Protein AF-A0A7Y0BE33-F1 (afdb_monomer_lite)

Structure (mmCIF, N/CA/C/O backbone):
data_AF-A0A7Y0BE33-F1
#
_entry.id   AF-A0A7Y0BE33-F1
#
loop_
_atom_site.group_PDB
_atom_site.id
_atom_site.type_symbol
_atom_site.label_atom_id
_atom_site.label_alt_id
_atom_site.label_comp_id
_atom_site.label_asym_id
_atom_site.label_entity_id
_atom_site.label_seq_id
_atom_site.pdbx_PDB_ins_code
_atom_site.Cartn_x
_atom_site.Cartn_y
_atom_site.Cartn_z
_atom_site.occupancy
_atom_site.B_iso_or_equiv
_atom_site.auth_seq_id
_atom_site.auth_comp_id
_atom_site.auth_asym_id
_atom_site.auth_atom_id
_atom_site.pdbx_PDB_model_num
ATOM 1 N N . MET A 1 1 ? 13.946 8.699 18.512 1.00 47.47 1 MET A N 1
ATOM 2 C CA . MET A 1 1 ? 13.143 9.357 17.468 1.00 47.47 1 MET A CA 1
ATOM 3 C C . MET A 1 1 ? 13.218 8.409 16.293 1.00 47.47 1 MET A C 1
ATOM 5 O O . MET A 1 1 ? 14.283 8.318 15.701 1.00 47.47 1 MET A O 1
ATOM 9 N N . THR A 1 2 ? 12.213 7.553 16.121 1.00 55.28 2 THR A N 1
ATOM 10 C CA . THR A 1 2 ? 12.179 6.626 14.983 1.00 55.28 2 THR A CA 1
ATOM 11 C C . THR A 1 2 ? 11.897 7.469 13.751 1.00 55.28 2 THR A C 1
ATOM 13 O O . THR A 1 2 ? 10.956 8.255 13.769 1.00 55.28 2 THR A O 1
ATOM 16 N N . ASP A 1 3 ? 12.767 7.389 12.753 1.00 70.31 3 ASP A N 1
ATOM 17 C CA . ASP A 1 3 ? 12.547 8.031 11.462 1.00 70.31 3 ASP A CA 1
ATOM 18 C C . ASP A 1 3 ? 11.486 7.193 10.740 1.00 70.31 3 ASP A C 1
ATOM 20 O O . ASP A 1 3 ? 11.758 6.053 10.357 1.00 70.31 3 ASP A O 1
ATOM 24 N N . SER A 1 4 ? 10.246 7.681 10.695 1.00 74.31 4 SER A N 1
ATOM 25 C CA . SER A 1 4 ? 9.164 6.987 9.998 1.00 74.31 4 SER A CA 1
ATOM 26 C C . SER A 1 4 ? 9.471 6.998 8.496 1.00 74.31 4 SER A C 1
ATOM 28 O O . SER A 1 4 ? 9.887 8.036 7.966 1.00 74.31 4 SER A O 1
ATOM 30 N N . PRO A 1 5 ? 9.297 5.870 7.789 1.00 85.31 5 PRO A N 1
ATOM 31 C CA . PRO A 1 5 ? 9.608 5.809 6.368 1.00 85.31 5 PRO A CA 1
ATOM 32 C C . PRO A 1 5 ? 8.770 6.845 5.614 1.00 85.31 5 PRO A C 1
ATOM 34 O O . PRO A 1 5 ? 7.590 7.000 5.883 1.00 85.31 5 PRO A O 1
ATOM 37 N N . THR A 1 6 ? 9.359 7.567 4.664 1.00 87.50 6 THR A N 1
ATOM 38 C CA . THR A 1 6 ? 8.618 8.548 3.855 1.00 87.50 6 THR A CA 1
ATOM 39 C C . THR A 1 6 ? 8.493 8.038 2.418 1.00 87.50 6 THR A C 1
ATOM 41 O O . THR A 1 6 ? 9.490 7.556 1.868 1.00 87.50 6 THR A O 1
ATOM 44 N N . PRO A 1 7 ? 7.311 8.139 1.779 1.00 89.56 7 PRO A N 1
ATOM 45 C CA . PRO A 1 7 ? 7.164 7.822 0.364 1.00 89.56 7 PRO A CA 1
ATOM 46 C C . PRO A 1 7 ? 8.127 8.636 -0.503 1.00 89.56 7 PRO A C 1
ATOM 48 O O . PRO A 1 7 ? 8.338 9.827 -0.273 1.00 89.56 7 PRO A O 1
ATOM 51 N N . GLY A 1 8 ? 8.689 8.004 -1.535 1.00 85.56 8 GLY A N 1
ATOM 52 C CA . GLY A 1 8 ? 9.453 8.724 -2.552 1.00 85.56 8 GLY A CA 1
ATOM 53 C C . GLY A 1 8 ? 8.584 9.726 -3.336 1.00 85.56 8 GLY A C 1
ATOM 54 O O . GLY A 1 8 ? 7.365 9.569 -3.388 1.00 85.56 8 GLY A O 1
ATOM 55 N N . PRO A 1 9 ? 9.188 10.730 -3.997 1.00 82.94 9 PRO A N 1
ATOM 56 C CA . PRO A 1 9 ? 8.453 11.764 -4.737 1.00 82.94 9 PRO A CA 1
ATOM 57 C C . PRO A 1 9 ? 7.606 11.216 -5.897 1.00 82.94 9 PRO A C 1
ATOM 59 O O . PRO A 1 9 ? 6.593 11.813 -6.243 1.00 82.94 9 PRO A O 1
ATOM 62 N N . ASP A 1 10 ? 7.993 10.072 -6.468 1.00 89.50 10 ASP A N 1
ATOM 63 C CA . ASP A 1 10 ? 7.288 9.397 -7.566 1.00 89.50 10 ASP A CA 1
ATOM 64 C C . ASP A 1 10 ? 6.378 8.254 -7.071 1.00 89.50 10 ASP A C 1
ATOM 66 O O . ASP A 1 10 ? 6.089 7.309 -7.809 1.00 89.50 10 ASP A O 1
ATOM 70 N N . ALA A 1 11 ? 5.970 8.283 -5.799 1.00 94.62 11 ALA A N 1
ATOM 71 C CA . ALA A 1 11 ? 5.079 7.273 -5.248 1.00 94.62 11 ALA A CA 1
ATOM 72 C C . ALA A 1 11 ? 3.672 7.370 -5.853 1.00 94.62 11 ALA A C 1
ATOM 74 O O . ALA A 1 11 ? 3.073 8.443 -5.928 1.00 94.62 11 ALA A O 1
ATOM 75 N N . HIS A 1 12 ? 3.109 6.219 -6.214 1.00 96.69 12 HIS A N 1
ATOM 76 C CA . HIS A 1 12 ? 1.676 6.087 -6.446 1.00 96.69 12 HIS A CA 1
ATOM 77 C C . HIS A 1 12 ? 0.951 6.151 -5.105 1.00 96.69 12 HIS A C 1
ATOM 79 O O . HIS A 1 12 ? 1.327 5.420 -4.188 1.00 96.69 12 HIS A O 1
ATOM 85 N N . LEU A 1 13 ? -0.052 7.020 -5.005 1.00 96.50 13 LEU A N 1
ATOM 86 C CA . LEU A 1 13 ? -0.817 7.287 -3.793 1.00 96.50 13 LEU A CA 1
ATOM 87 C C . LEU A 1 13 ? -2.304 7.113 -4.082 1.00 96.50 13 LEU A C 1
ATOM 89 O O . LEU A 1 13 ? -2.838 7.804 -4.947 1.00 96.50 13 LEU A O 1
ATOM 93 N N . ASP A 1 14 ? -2.967 6.247 -3.323 1.00 98.00 14 ASP A N 1
ATOM 94 C CA . ASP A 1 14 ? -4.414 6.067 -3.401 1.00 98.00 14 ASP A CA 1
ATOM 95 C C . ASP A 1 14 ? -5.003 5.729 -2.032 1.00 98.00 14 ASP A C 1
ATOM 97 O O . ASP A 1 14 ? -4.403 5.027 -1.208 1.00 98.00 14 ASP A O 1
ATOM 101 N N . ASP A 1 15 ? -6.224 6.212 -1.819 1.00 97.44 15 ASP A N 1
ATOM 102 C CA . ASP A 1 15 ? -6.996 5.924 -0.621 1.00 97.44 15 ASP A CA 1
ATOM 103 C C . ASP A 1 15 ? -7.710 4.573 -0.733 1.00 97.44 15 ASP A C 1
ATOM 105 O O . ASP A 1 15 ? -8.264 4.170 -1.769 1.00 97.44 15 ASP A O 1
ATOM 109 N N . VAL A 1 16 ? -7.755 3.869 0.390 1.00 96.31 16 VAL A N 1
ATOM 110 C CA . VAL A 1 16 ? -8.374 2.561 0.495 1.00 96.31 16 VAL A CA 1
ATOM 111 C C . VAL A 1 16 ? -8.954 2.327 1.877 1.00 96.31 16 VAL A C 1
ATOM 113 O O . VAL A 1 16 ? -8.332 2.602 2.894 1.00 96.31 16 VAL A O 1
ATOM 116 N N . ARG A 1 17 ? -10.146 1.735 1.927 1.00 96.06 17 ARG A N 1
ATOM 117 C CA . ARG A 1 17 ? -10.678 1.193 3.172 1.00 96.06 17 ARG A CA 1
ATOM 118 C C . ARG A 1 17 ? -10.228 -0.252 3.335 1.00 96.06 17 ARG A C 1
ATOM 120 O O . ARG 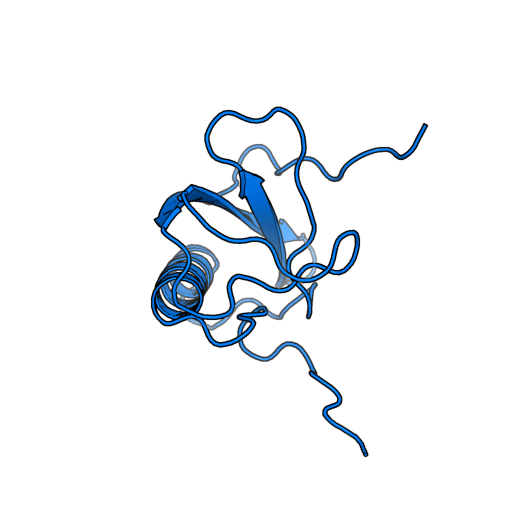A 1 17 ? -10.572 -1.094 2.505 1.00 96.06 17 ARG A O 1
ATOM 127 N N . ALA A 1 18 ? -9.483 -0.528 4.398 1.00 93.44 18 ALA A N 1
ATOM 128 C CA . ALA A 1 18 ? -9.020 -1.867 4.713 1.00 93.44 18 ALA A CA 1
ATOM 129 C C . ALA A 1 18 ? -10.201 -2.803 5.010 1.00 93.44 18 ALA A C 1
ATOM 131 O O . ALA A 1 18 ? -11.117 -2.460 5.768 1.00 93.44 18 ALA A O 1
ATOM 132 N N . GLY A 1 19 ? -10.158 -3.992 4.411 1.00 91.81 19 GLY A N 1
ATOM 133 C CA . GLY A 1 19 ? -11.120 -5.062 4.638 1.00 91.81 19 GLY A CA 1
ATOM 134 C C . GLY A 1 19 ? -11.014 -5.677 6.036 1.00 91.81 19 GLY A C 1
ATOM 135 O O . GLY A 1 19 ? -10.198 -5.282 6.874 1.00 91.81 19 GLY A O 1
ATOM 136 N N . ALA A 1 20 ? -11.848 -6.686 6.301 1.00 87.75 20 ALA A N 1
ATOM 137 C CA . ALA A 1 20 ? -11.842 -7.400 7.577 1.00 87.75 20 ALA A CA 1
ATOM 138 C C . ALA A 1 20 ? -10.449 -7.985 7.870 1.00 87.75 20 ALA A C 1
ATOM 140 O O . ALA A 1 20 ? -9.865 -8.629 7.010 1.00 87.75 20 ALA A O 1
ATOM 141 N N . GLY A 1 21 ? -9.908 -7.772 9.071 1.00 87.56 21 GLY A N 1
ATOM 142 C CA . GLY A 1 21 ? -8.551 -8.215 9.423 1.00 87.56 21 GLY A CA 1
ATOM 143 C C . GLY A 1 21 ? -7.422 -7.272 8.988 1.00 87.56 21 GLY A C 1
ATOM 144 O O . GLY A 1 21 ? -6.278 -7.550 9.318 1.00 87.56 21 GLY A O 1
ATOM 145 N N . GLY A 1 22 ? -7.728 -6.162 8.306 1.00 89.50 22 GLY A N 1
ATOM 146 C CA . GLY A 1 22 ? -6.795 -5.053 8.099 1.00 89.50 22 GLY A CA 1
ATOM 147 C C . GLY A 1 22 ? -5.602 -5.329 7.181 1.00 89.50 22 GLY A C 1
ATOM 148 O O . GLY A 1 22 ? -5.539 -6.345 6.481 1.00 89.50 22 GLY A O 1
ATOM 149 N N . ALA A 1 23 ? -4.664 -4.386 7.201 1.00 91.38 23 ALA A N 1
ATOM 150 C CA . ALA A 1 23 ? -3.369 -4.440 6.535 1.00 91.38 23 ALA A CA 1
ATOM 151 C C . ALA A 1 23 ? -2.273 -4.710 7.576 1.00 91.38 23 ALA A C 1
ATOM 153 O O . ALA A 1 23 ? -2.273 -4.082 8.633 1.00 91.38 23 ALA A O 1
ATOM 154 N N . MET A 1 24 ? -1.373 -5.654 7.301 1.00 92.88 24 MET A N 1
ATOM 155 C CA . MET A 1 24 ? -0.285 -6.004 8.218 1.00 92.88 24 MET A CA 1
ATOM 156 C C . MET A 1 24 ? 0.943 -5.141 7.928 1.00 92.88 24 MET A C 1
ATOM 158 O O . MET A 1 24 ? 1.404 -5.091 6.786 1.00 92.88 24 MET A O 1
ATOM 162 N N . THR A 1 25 ? 1.469 -4.492 8.959 1.00 92.25 25 THR A N 1
ATOM 163 C CA . THR A 1 25 ? 2.687 -3.683 8.912 1.00 92.25 25 THR A CA 1
ATOM 164 C C . THR A 1 25 ? 3.760 -4.256 9.825 1.00 92.25 25 THR A C 1
ATOM 166 O O . THR A 1 25 ? 3.457 -4.915 10.824 1.00 92.25 25 THR A O 1
ATOM 169 N N . ASP A 1 26 ? 5.022 -3.985 9.496 1.00 89.00 26 ASP A N 1
ATOM 170 C CA . ASP A 1 26 ? 6.152 -4.490 10.281 1.00 89.00 26 ASP A CA 1
ATOM 171 C C . ASP A 1 26 ? 6.319 -3.747 11.614 1.00 89.00 26 ASP A C 1
ATOM 173 O O . ASP A 1 26 ? 6.816 -4.323 12.582 1.00 89.00 26 ASP A O 1
ATOM 177 N N . GLU A 1 27 ? 5.891 -2.483 11.702 1.00 89.69 27 GLU A N 1
ATOM 178 C CA . GLU A 1 27 ? 6.102 -1.668 12.900 1.00 89.69 27 GLU A CA 1
ATOM 179 C C . GLU A 1 27 ? 4.983 -1.801 13.939 1.00 89.69 27 GLU A C 1
ATOM 181 O O . GLU A 1 27 ? 5.260 -1.867 15.139 1.00 89.69 27 GLU A O 1
ATOM 186 N N . VAL A 1 28 ? 3.719 -1.803 13.503 1.00 88.81 28 VAL A N 1
ATOM 187 C CA . VAL A 1 28 ? 2.551 -1.708 14.404 1.00 88.81 28 VAL A CA 1
ATOM 188 C C . VAL A 1 28 ? 1.581 -2.884 14.278 1.00 88.81 28 VAL A C 1
ATOM 190 O O . VAL A 1 28 ? 0.582 -2.942 14.998 1.00 88.81 28 VAL A O 1
ATOM 193 N N . GLY A 1 29 ? 1.877 -3.854 13.410 1.00 90.06 29 GLY A N 1
ATOM 194 C CA . GLY A 1 29 ? 1.021 -5.006 13.168 1.00 90.06 29 GLY A CA 1
ATOM 195 C C . GLY A 1 29 ? -0.194 -4.640 12.318 1.00 90.06 29 GLY A C 1
ATOM 196 O O . GLY A 1 29 ? -0.074 -4.029 11.262 1.00 90.06 29 GLY A O 1
ATOM 197 N N . VAL A 1 30 ? -1.391 -5.047 12.736 1.00 92.25 30 VAL A N 1
ATOM 198 C CA . VAL A 1 30 ? -2.595 -4.856 11.915 1.00 92.25 30 VAL A CA 1
ATOM 199 C C . VAL A 1 30 ? -3.148 -3.437 12.060 1.00 92.25 30 VAL A C 1
ATOM 201 O O . VAL A 1 30 ? -3.588 -3.045 13.141 1.00 92.25 30 VAL A O 1
ATOM 204 N N . ILE A 1 31 ? -3.239 -2.714 10.944 1.00 91.56 31 ILE A N 1
ATOM 205 C CA . ILE A 1 31 ? -3.960 -1.439 10.835 1.00 91.56 31 ILE A CA 1
ATOM 206 C C . ILE A 1 31 ? -5.286 -1.624 10.081 1.00 91.56 31 ILE A C 1
ATOM 208 O O . ILE A 1 31 ? -5.398 -2.443 9.167 1.00 91.56 31 ILE A O 1
ATOM 212 N N . THR A 1 32 ? -6.328 -0.888 10.473 1.00 92.69 32 THR A N 1
ATOM 213 C CA . THR A 1 32 ? -7.699 -1.046 9.941 1.00 92.69 32 THR A CA 1
ATOM 214 C C . THR A 1 32 ? -8.351 0.306 9.662 1.00 92.69 32 THR A C 1
ATOM 216 O O . THR A 1 32 ? -7.898 1.318 10.177 1.00 92.69 32 THR A O 1
ATOM 219 N N . GLY A 1 33 ? -9.444 0.333 8.896 1.00 94.19 33 GLY A N 1
ATOM 220 C CA . GLY A 1 33 ? -10.171 1.573 8.595 1.00 94.19 33 GLY A CA 1
ATOM 221 C C . GLY A 1 33 ? -9.739 2.209 7.276 1.00 94.19 33 GLY A C 1
ATOM 222 O O . GLY A 1 33 ? -9.384 1.493 6.342 1.00 94.19 33 GLY A O 1
ATOM 223 N N . ASP A 1 34 ? -9.844 3.533 7.179 1.00 96.50 34 ASP A N 1
ATOM 224 C CA . ASP A 1 34 ? -9.468 4.293 5.985 1.00 96.50 34 ASP A CA 1
ATOM 225 C C . ASP A 1 34 ? -7.965 4.598 6.004 1.00 96.50 34 ASP A C 1
ATOM 227 O O . ASP A 1 34 ? -7.444 5.231 6.926 1.00 96.50 34 ASP A O 1
ATOM 231 N N . LEU A 1 35 ? -7.273 4.114 4.979 1.00 96.00 35 LEU A N 1
ATOM 232 C CA . LEU A 1 35 ? -5.828 4.168 4.821 1.00 96.00 35 LEU A CA 1
ATOM 233 C C . LEU A 1 35 ? -5.470 4.864 3.509 1.00 96.00 35 LEU A C 1
ATOM 235 O O . LEU A 1 35 ? -6.241 4.833 2.550 1.00 96.00 35 LEU A O 1
ATOM 239 N N . THR A 1 36 ? -4.262 5.405 3.443 1.00 96.88 36 THR A N 1
ATOM 240 C CA . THR A 1 36 ? -3.628 5.809 2.186 1.00 96.88 36 THR A CA 1
ATOM 241 C C . THR A 1 36 ? -2.453 4.873 1.938 1.00 96.88 36 THR A C 1
ATOM 243 O O . THR A 1 36 ? -1.628 4.655 2.827 1.00 96.88 36 THR A O 1
ATOM 246 N N . VAL A 1 37 ? -2.394 4.280 0.747 1.00 96.62 37 VAL A N 1
ATOM 247 C CA . VAL A 1 37 ? -1.299 3.401 0.318 1.00 96.62 37 VAL A CA 1
ATOM 248 C C . VAL A 1 37 ? -0.352 4.208 -0.555 1.00 96.62 37 VAL A C 1
ATOM 250 O O . VAL A 1 37 ? -0.797 4.864 -1.491 1.00 96.62 37 VAL A O 1
ATOM 253 N N . ALA A 1 38 ? 0.947 4.104 -0.290 1.00 97.38 38 ALA A N 1
ATOM 254 C CA . ALA A 1 38 ? 2.008 4.618 -1.141 1.00 97.38 38 ALA A CA 1
ATOM 255 C C . ALA A 1 38 ? 2.812 3.465 -1.739 1.00 97.38 38 ALA A C 1
ATOM 257 O O . ALA A 1 38 ? 3.185 2.529 -1.035 1.00 97.38 38 ALA A O 1
ATOM 258 N N . THR A 1 39 ? 3.138 3.522 -3.027 1.00 96.56 39 THR A N 1
ATOM 259 C CA . THR A 1 39 ? 4.026 2.534 -3.658 1.00 96.56 39 THR A CA 1
ATOM 260 C C . THR A 1 39 ? 5.036 3.217 -4.560 1.00 96.56 39 THR A C 1
ATOM 262 O O . THR A 1 39 ? 4.656 3.930 -5.485 1.00 96.56 39 THR A O 1
ATOM 265 N N . TYR A 1 40 ? 6.324 2.978 -4.320 1.00 95.19 40 TYR A N 1
ATOM 266 C CA . TYR A 1 40 ? 7.411 3.551 -5.114 1.00 95.19 40 TYR A CA 1
ATOM 267 C C . TYR A 1 40 ? 8.477 2.504 -5.441 1.00 95.19 40 TYR A C 1
ATOM 269 O O . TYR A 1 40 ? 8.740 1.589 -4.657 1.00 95.19 40 TYR A O 1
ATOM 277 N N . ALA A 1 41 ? 9.086 2.637 -6.620 1.00 93.62 41 ALA A N 1
ATOM 278 C CA . ALA A 1 41 ? 10.203 1.792 -7.027 1.00 93.62 41 ALA A CA 1
ATOM 279 C C . ALA A 1 41 ? 11.515 2.231 -6.376 1.00 93.62 41 ALA A C 1
ATOM 281 O O . ALA A 1 41 ? 11.782 3.413 -6.164 1.00 93.62 41 ALA A O 1
ATOM 282 N N . LEU A 1 42 ? 12.363 1.242 -6.140 1.00 90.88 42 LEU A N 1
ATOM 283 C CA . LEU A 1 42 ? 13.772 1.381 -5.830 1.00 90.88 42 LEU A CA 1
ATOM 284 C C . LEU A 1 42 ? 14.598 1.213 -7.116 1.00 90.88 42 LEU A C 1
ATOM 286 O O . LEU A 1 42 ? 14.151 0.628 -8.106 1.00 90.88 42 LEU A O 1
ATOM 290 N N . MET A 1 43 ? 15.841 1.698 -7.099 1.00 87.62 43 MET A N 1
ATOM 291 C CA . MET A 1 43 ? 16.746 1.645 -8.261 1.00 87.62 43 MET A CA 1
ATOM 292 C C . MET A 1 43 ? 17.176 0.220 -8.658 1.00 87.62 43 MET A C 1
ATOM 294 O O . MET A 1 43 ? 17.743 0.025 -9.729 1.00 87.62 43 MET A O 1
ATOM 298 N N . ASP A 1 44 ? 16.921 -0.774 -7.811 1.00 89.56 44 ASP A N 1
ATOM 299 C CA . ASP A 1 44 ? 17.317 -2.173 -7.982 1.00 89.56 44 ASP A CA 1
ATOM 300 C C . ASP A 1 44 ? 16.198 -3.066 -8.555 1.00 89.56 44 ASP A C 1
ATOM 302 O O . ASP A 1 44 ? 16.312 -4.291 -8.543 1.00 89.56 44 ASP A O 1
ATOM 306 N N . GLY A 1 45 ? 15.111 -2.469 -9.061 1.00 90.69 45 GLY A N 1
ATOM 307 C CA . GLY A 1 45 ? 13.984 -3.202 -9.650 1.00 90.69 45 GLY A CA 1
ATOM 308 C C . GLY A 1 45 ? 13.014 -3.797 -8.623 1.00 90.69 45 GLY A C 1
ATOM 309 O O . GLY A 1 45 ? 12.150 -4.600 -8.983 1.00 90.69 45 GLY A O 1
ATOM 310 N N . ARG A 1 46 ? 13.138 -3.409 -7.351 1.00 94.44 46 ARG A N 1
ATOM 311 C CA . ARG A 1 46 ? 12.157 -3.696 -6.298 1.00 94.44 46 ARG A CA 1
ATOM 312 C C . ARG A 1 46 ? 11.290 -2.473 -6.012 1.00 94.44 46 ARG A C 1
ATOM 314 O O . ARG A 1 46 ? 11.559 -1.382 -6.502 1.00 94.44 46 ARG A O 1
ATOM 321 N N . ALA A 1 47 ? 10.240 -2.652 -5.228 1.00 94.69 47 ALA A N 1
ATOM 322 C CA . ALA A 1 47 ? 9.370 -1.587 -4.761 1.00 94.69 47 ALA A CA 1
ATOM 323 C C . ALA A 1 47 ? 9.109 -1.714 -3.261 1.00 94.69 47 ALA A C 1
ATOM 325 O O . ALA A 1 47 ? 9.177 -2.803 -2.684 1.00 94.69 47 ALA A O 1
ATOM 326 N N . VAL A 1 48 ? 8.809 -0.571 -2.655 1.00 95.44 48 VAL A N 1
ATOM 327 C CA . VAL A 1 48 ? 8.372 -0.453 -1.266 1.00 95.44 48 VAL A CA 1
ATOM 328 C C . VAL A 1 48 ? 6.934 0.036 -1.263 1.00 95.44 48 VAL A C 1
ATOM 330 O O . VAL A 1 48 ? 6.553 0.915 -2.040 1.00 95.44 48 VAL A O 1
ATOM 333 N N . VAL A 1 49 ? 6.146 -0.559 -0.376 1.00 96.06 49 VAL A N 1
ATOM 334 C CA . VAL A 1 49 ? 4.749 -0.219 -0.135 1.00 96.06 49 VAL A CA 1
ATOM 335 C C . VA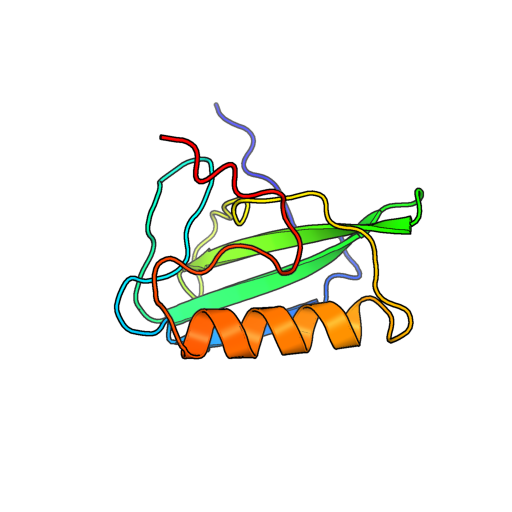L A 1 49 ? 4.601 0.297 1.289 1.00 96.06 49 VAL A C 1
ATOM 337 O O . VAL A 1 49 ? 4.811 -0.450 2.244 1.00 96.06 49 VAL A O 1
ATOM 340 N N . LEU A 1 50 ? 4.221 1.557 1.435 1.00 96.19 50 LEU A N 1
ATOM 341 C CA . LEU A 1 50 ? 3.919 2.149 2.731 1.00 96.19 50 LEU A CA 1
ATOM 342 C C . LEU A 1 50 ? 2.415 2.361 2.868 1.00 96.19 50 LEU A C 1
ATOM 344 O O . LEU A 1 50 ? 1.692 2.474 1.878 1.00 96.19 50 LEU A O 1
ATOM 348 N N . VAL A 1 51 ? 1.953 2.429 4.104 1.00 95.44 51 VAL A N 1
ATOM 349 C CA . VAL A 1 51 ? 0.564 2.6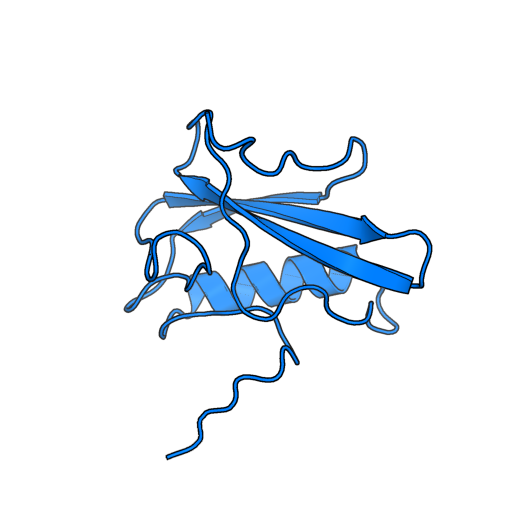96 4.455 1.00 95.44 51 VAL A CA 1
ATOM 350 C C . VAL A 1 51 ? 0.500 3.684 5.603 1.00 95.44 51 VAL A C 1
ATOM 352 O O . VAL A 1 51 ? 1.270 3.587 6.550 1.00 95.44 51 VAL A O 1
ATOM 355 N N . GLN A 1 52 ? -0.437 4.614 5.544 1.00 95.19 52 GLN A N 1
ATOM 356 C CA . GLN A 1 52 ? -0.778 5.477 6.670 1.00 95.19 52 GLN A CA 1
ATOM 357 C C . GLN A 1 52 ? -2.276 5.403 6.935 1.00 95.19 52 GLN A C 1
ATOM 359 O O . GLN A 1 52 ? -3.054 5.036 6.051 1.00 95.19 52 GLN A O 1
ATOM 364 N N . TYR A 1 53 ? -2.700 5.818 8.125 1.00 95.25 53 TYR A N 1
ATOM 365 C CA . TYR A 1 53 ? -4.085 6.252 8.284 1.00 95.25 53 TYR A CA 1
ATOM 366 C C . TYR A 1 53 ? -4.333 7.446 7.372 1.00 95.25 53 TYR A C 1
ATOM 368 O O . TYR A 1 53 ? -3.463 8.306 7.228 1.00 95.25 53 TYR A O 1
ATOM 376 N N . LYS A 1 54 ? -5.507 7.505 6.748 1.00 92.88 54 LYS A N 1
ATOM 377 C CA . LYS A 1 54 ? -5.848 8.621 5.869 1.00 92.88 54 LYS A CA 1
ATOM 378 C C . LYS A 1 54 ? -5.618 9.967 6.580 1.00 92.88 54 LYS A C 1
ATOM 380 O O . LYS A 1 54 ? -6.057 10.141 7.715 1.00 92.88 54 LYS A O 1
ATOM 385 N N . ASP A 1 55 ? -4.913 10.881 5.909 1.00 89.75 55 ASP A N 1
ATOM 386 C CA . ASP A 1 55 ? -4.539 12.224 6.393 1.00 89.75 55 ASP A CA 1
ATOM 387 C C . ASP A 1 55 ? -3.641 12.268 7.656 1.00 89.75 55 ASP A C 1
ATOM 389 O O . ASP A 1 55 ? -3.452 13.332 8.244 1.00 89.75 55 ASP A O 1
ATOM 393 N N . ALA A 1 56 ? -3.070 11.139 8.087 1.00 92.56 56 ALA A N 1
ATOM 394 C CA . ALA A 1 56 ? -2.037 11.110 9.123 1.00 92.56 56 ALA A CA 1
ATOM 395 C C . ALA A 1 56 ? -0.663 11.567 8.597 1.00 92.56 56 ALA A C 1
ATOM 397 O O . ALA A 1 56 ? -0.393 11.528 7.401 1.00 92.56 56 ALA A O 1
ATOM 398 N N . ASP A 1 57 ? 0.230 11.955 9.506 1.00 89.62 57 ASP A N 1
ATOM 399 C CA . ASP A 1 57 ? 1.627 12.275 9.178 1.00 89.62 57 ASP A CA 1
ATOM 400 C C . ASP A 1 57 ? 2.537 11.034 9.145 1.00 89.62 57 ASP A C 1
ATOM 402 O O . ASP A 1 57 ? 3.628 11.071 8.579 1.00 89.62 57 ASP A O 1
ATOM 406 N N . GLU A 1 58 ? 2.117 9.939 9.784 1.00 92.81 58 GLU A N 1
ATOM 407 C CA . GLU A 1 58 ? 2.962 8.765 9.996 1.00 92.81 58 GLU A CA 1
ATOM 408 C C . GLU A 1 58 ? 2.643 7.630 9.020 1.00 92.81 58 GLU A C 1
ATOM 410 O O . GLU A 1 58 ? 1.500 7.181 8.904 1.00 92.81 58 GLU A O 1
ATOM 415 N N . TRP A 1 59 ? 3.695 7.142 8.368 1.00 94.94 59 TRP A N 1
ATOM 416 C CA . TRP A 1 59 ? 3.674 6.011 7.452 1.00 94.94 59 TRP A CA 1
ATOM 417 C C . TR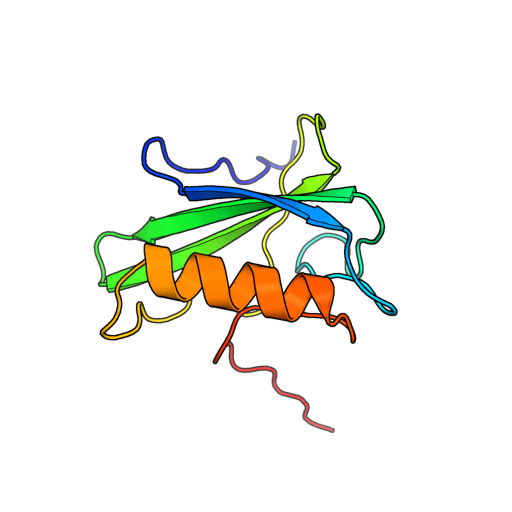P A 1 59 ? 4.298 4.774 8.095 1.00 94.94 59 TRP A C 1
ATOM 419 O O . TRP A 1 59 ? 5.267 4.861 8.850 1.00 94.94 59 TRP A O 1
ATOM 429 N N . TYR A 1 60 ? 3.776 3.615 7.717 1.00 94.19 60 TYR A N 1
ATOM 430 C CA . TYR A 1 60 ? 4.197 2.296 8.171 1.00 94.19 60 TYR A CA 1
ATOM 431 C C . TYR A 1 60 ? 4.517 1.411 6.970 1.00 94.19 60 TYR A C 1
ATOM 433 O O . TYR A 1 60 ? 3.890 1.521 5.913 1.00 94.19 60 TYR A O 1
ATOM 441 N N . THR A 1 61 ? 5.479 0.513 7.118 1.00 94.25 61 THR A N 1
ATOM 442 C CA . THR A 1 61 ? 5.892 -0.400 6.057 1.00 94.25 61 THR A CA 1
ATOM 443 C C . THR A 1 61 ? 4.927 -1.572 5.996 1.00 94.25 61 THR A C 1
ATOM 445 O O . THR A 1 61 ? 4.754 -2.293 6.978 1.00 94.25 61 THR A O 1
ATOM 448 N N . LEU A 1 62 ? 4.308 -1.801 4.836 1.00 93.25 62 LEU A N 1
ATOM 449 C CA . LEU A 1 62 ? 3.479 -2.987 4.647 1.00 93.25 62 LEU A CA 1
ATOM 450 C C . LEU A 1 62 ? 4.363 -4.246 4.674 1.00 93.25 62 LEU A C 1
ATOM 452 O O . LEU A 1 62 ? 5.385 -4.304 3.983 1.00 93.25 62 LEU A O 1
ATOM 456 N N . THR A 1 63 ? 3.969 -5.254 5.455 1.00 91.50 63 THR A N 1
ATOM 457 C CA . THR A 1 63 ? 4.767 -6.471 5.661 1.00 91.50 63 THR A CA 1
ATOM 458 C C . THR A 1 63 ? 5.028 -7.200 4.346 1.00 91.50 63 THR A C 1
ATOM 460 O O . THR A 1 63 ? 4.136 -7.370 3.506 1.00 91.50 63 THR A O 1
ATOM 463 N N . GLY A 1 64 ? 6.264 -7.679 4.196 1.00 88.12 64 GLY A N 1
ATOM 464 C CA . GLY A 1 64 ? 6.737 -8.392 3.007 1.00 88.12 64 GLY A CA 1
ATOM 465 C C . GLY A 1 64 ? 7.561 -7.535 2.046 1.00 88.12 64 GLY A C 1
ATOM 466 O O . GLY A 1 64 ? 7.985 -8.036 1.008 1.00 88.12 64 GLY A O 1
ATOM 467 N N . ASN A 1 65 ? 7.810 -6.269 2.387 1.00 87.88 65 ASN A N 1
ATOM 468 C CA . ASN A 1 65 ? 8.717 -5.399 1.648 1.00 87.88 65 ASN A CA 1
ATOM 469 C C . ASN A 1 65 ? 10.204 -5.755 1.852 1.00 87.88 65 ASN A C 1
ATOM 471 O O . ASN A 1 65 ? 10.587 -6.268 2.903 1.00 87.88 65 ASN A O 1
ATOM 475 N N . PRO A 1 66 ? 11.077 -5.374 0.899 1.00 91.69 66 PRO A N 1
ATOM 476 C CA . PRO A 1 66 ? 10.748 -4.887 -0.444 1.00 91.69 66 PRO A CA 1
ATOM 477 C C . PRO A 1 66 ? 10.355 -6.045 -1.374 1.00 91.69 66 PRO A C 1
ATOM 479 O O . PRO A 1 66 ? 10.896 -7.146 -1.267 1.00 91.69 66 PRO A O 1
ATOM 482 N N . VAL A 1 67 ? 9.481 -5.779 -2.346 1.00 91.75 67 VAL A N 1
ATOM 483 C CA . VAL A 1 67 ? 9.010 -6.791 -3.311 1.00 91.75 67 VAL A CA 1
ATOM 484 C C . VAL A 1 67 ? 9.536 -6.535 -4.723 1.00 91.75 67 VAL A C 1
ATOM 486 O O . VAL A 1 67 ? 9.772 -5.383 -5.085 1.00 91.75 67 VAL A O 1
ATOM 489 N N . PRO A 1 68 ? 9.738 -7.571 -5.556 1.00 92.38 68 PRO A N 1
ATOM 490 C CA . PRO A 1 68 ? 10.093 -7.378 -6.960 1.00 92.38 68 PRO A CA 1
ATOM 491 C C . PRO A 1 68 ? 8.979 -6.648 -7.722 1.00 92.38 68 PRO A C 1
ATOM 493 O O . PRO A 1 68 ? 7.797 -6.943 -7.545 1.00 92.38 68 PRO A O 1
ATOM 496 N N . VAL A 1 69 ? 9.351 -5.718 -8.606 1.00 93.06 69 VAL A N 1
ATOM 497 C CA . VAL A 1 69 ? 8.381 -5.053 -9.485 1.00 93.06 69 VAL A CA 1
ATOM 498 C C . VAL A 1 69 ? 7.887 -6.061 -10.535 1.00 93.06 69 VAL A C 1
ATOM 500 O O . VAL A 1 69 ? 8.706 -6.637 -11.257 1.00 93.06 69 VAL A O 1
ATOM 503 N N . PRO A 1 70 ? 6.567 -6.302 -10.651 1.00 90.94 70 PRO A N 1
ATOM 504 C CA . PRO A 1 70 ? 6.028 -7.235 -11.634 1.00 90.94 70 PRO A CA 1
ATOM 505 C C . PRO A 1 70 ? 6.209 -6.699 -13.067 1.00 90.94 70 PRO A C 1
ATOM 507 O O . PRO A 1 70 ? 6.408 -5.498 -13.254 1.00 90.94 70 PRO A O 1
ATOM 510 N N . PRO A 1 71 ? 6.057 -7.538 -14.112 1.00 89.00 71 PRO A N 1
ATOM 511 C CA . PRO A 1 71 ? 6.151 -7.097 -15.510 1.00 89.00 71 PRO A CA 1
ATOM 512 C C . PRO A 1 71 ? 5.206 -5.941 -15.883 1.00 89.00 71 PRO A C 1
ATOM 514 O O . PRO A 1 71 ? 5.499 -5.184 -16.803 1.00 89.00 71 PRO A O 1
ATOM 517 N N . GLY A 1 72 ? 4.087 -5.785 -15.164 1.00 90.88 72 GLY A N 1
ATOM 518 C CA . GLY A 1 72 ? 3.159 -4.656 -15.309 1.00 90.88 72 GLY A CA 1
ATOM 519 C C . GLY A 1 72 ? 3.635 -3.338 -14.677 1.00 90.88 72 GLY A C 1
ATOM 520 O O . GLY A 1 72 ? 2.931 -2.335 -14.762 1.00 90.88 72 GLY A O 1
ATOM 521 N N . GLY A 1 73 ? 4.809 -3.319 -14.043 1.00 93.69 73 GLY A N 1
ATOM 522 C CA . GLY A 1 73 ? 5.391 -2.141 -13.407 1.00 93.69 73 GLY A CA 1
ATOM 523 C C . GLY A 1 73 ? 4.822 -1.819 -12.021 1.00 93.69 73 GLY A C 1
ATOM 524 O O . GLY A 1 73 ? 3.996 -2.544 -11.464 1.00 93.69 73 GLY A O 1
ATOM 525 N N . VAL A 1 74 ? 5.278 -0.692 -11.463 1.00 94.50 74 VAL A N 1
ATOM 526 C CA . VAL A 1 74 ? 4.911 -0.215 -10.114 1.00 94.50 74 VAL A CA 1
ATOM 527 C C . VAL A 1 74 ? 3.419 0.083 -10.005 1.00 94.50 74 VAL A C 1
ATOM 529 O O . VAL A 1 74 ? 2.802 -0.276 -9.012 1.00 94.50 74 VAL A O 1
ATOM 532 N N . ALA A 1 75 ? 2.816 0.672 -11.040 1.00 94.69 75 ALA A N 1
ATOM 533 C CA . ALA A 1 75 ? 1.384 0.961 -11.059 1.00 94.69 75 ALA A CA 1
ATOM 534 C C . ALA A 1 75 ? 0.528 -0.316 -10.971 1.00 94.69 75 ALA A C 1
ATOM 536 O O . ALA A 1 75 ? -0.503 -0.327 -10.302 1.00 94.69 75 ALA A O 1
ATOM 537 N N . HIS A 1 76 ? 0.964 -1.408 -11.610 1.00 95.25 76 HIS A N 1
ATOM 538 C CA . HIS A 1 76 ? 0.274 -2.694 -11.513 1.00 95.25 76 HIS A CA 1
ATOM 539 C C . HIS A 1 76 ? 0.397 -3.292 -10.109 1.00 95.25 76 HIS A C 1
ATOM 541 O O . HIS A 1 76 ? -0.605 -3.723 -9.548 1.00 95.25 76 HIS A O 1
ATOM 547 N N . LEU A 1 77 ? 1.598 -3.250 -9.521 1.00 95.12 77 LEU A N 1
ATOM 548 C CA . LEU A 1 77 ? 1.806 -3.646 -8.127 1.00 95.12 77 LEU A CA 1
ATOM 549 C C . LEU A 1 77 ? 0.924 -2.830 -7.173 1.00 95.12 77 LEU A C 1
ATOM 551 O O . LEU A 1 77 ? 0.296 -3.395 -6.287 1.00 95.12 77 LEU A O 1
ATOM 555 N N . HIS A 1 78 ? 0.860 -1.515 -7.371 1.00 96.69 78 HIS A N 1
ATOM 556 C CA . HIS A 1 78 ? 0.057 -0.616 -6.553 1.00 96.69 78 HIS A CA 1
ATOM 557 C C . HIS A 1 78 ? -1.434 -0.979 -6.601 1.00 96.69 78 HIS A C 1
ATOM 559 O O . HIS A 1 78 ? -2.075 -1.110 -5.560 1.00 96.69 78 HIS A O 1
ATOM 565 N N . ALA A 1 79 ? -1.975 -1.226 -7.797 1.00 96.31 79 ALA A N 1
ATOM 566 C CA . ALA A 1 79 ? -3.358 -1.664 -7.958 1.00 96.31 79 ALA A CA 1
ATOM 567 C C . ALA A 1 79 ? -3.637 -3.014 -7.269 1.00 96.31 79 ALA A C 1
ATOM 569 O O . ALA A 1 79 ? -4.681 -3.170 -6.636 1.00 96.31 79 ALA A O 1
ATOM 570 N N . ASP A 1 80 ? -2.701 -3.963 -7.351 1.00 95.12 80 ASP A N 1
ATOM 571 C CA . ASP A 1 80 ? -2.819 -5.282 -6.713 1.00 95.12 80 ASP A CA 1
ATOM 572 C C . ASP A 1 80 ? -2.807 -5.176 -5.177 1.00 95.12 80 ASP A C 1
ATOM 574 O O . ASP A 1 80 ? -3.629 -5.778 -4.484 1.00 95.12 80 ASP A O 1
ATOM 578 N N . VAL A 1 81 ? -1.936 -4.316 -4.636 1.00 94.69 81 VAL A N 1
ATOM 579 C CA . VAL A 1 81 ? -1.904 -3.985 -3.204 1.00 94.69 81 VAL 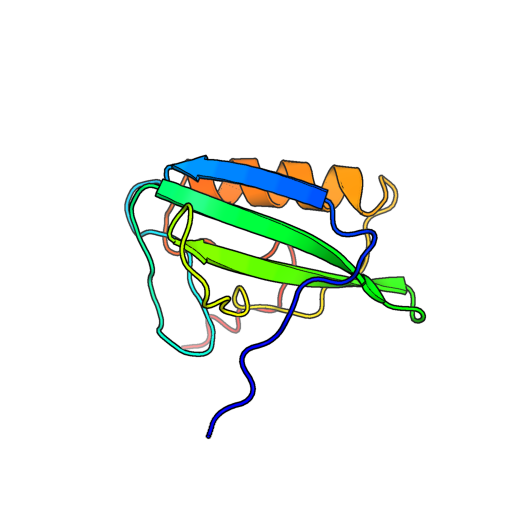A CA 1
ATOM 580 C C . VAL A 1 81 ? -3.236 -3.385 -2.753 1.00 94.69 81 VAL A C 1
ATOM 582 O O . VAL A 1 81 ? -3.769 -3.810 -1.727 1.00 94.69 81 VAL A O 1
ATOM 585 N N . LEU A 1 82 ? -3.797 -2.426 -3.498 1.00 96.06 82 LEU A N 1
ATOM 586 C CA . LEU A 1 82 ? -5.088 -1.818 -3.160 1.00 96.06 82 LEU A CA 1
ATOM 587 C C . LEU A 1 82 ? -6.206 -2.865 -3.110 1.00 96.06 82 LEU A C 1
ATOM 589 O O . LEU A 1 82 ? -7.004 -2.851 -2.174 1.00 96.06 82 LEU A O 1
ATOM 593 N N . ASP A 1 83 ? -6.268 -3.773 -4.086 1.00 94.88 83 ASP A N 1
ATOM 594 C CA . ASP A 1 83 ? -7.269 -4.846 -4.114 1.00 94.88 83 ASP A CA 1
ATOM 595 C C . ASP A 1 83 ? -7.137 -5.765 -2.892 1.00 94.88 83 ASP A C 1
ATOM 597 O O . ASP A 1 83 ? -8.111 -6.030 -2.183 1.00 94.88 83 ASP A O 1
ATOM 601 N N . ARG A 1 84 ? -5.903 -6.148 -2.553 1.00 91.25 84 ARG A N 1
ATOM 602 C CA . ARG A 1 84 ? -5.616 -7.003 -1.401 1.00 91.25 84 ARG A CA 1
ATOM 603 C C . ARG A 1 84 ? -5.959 -6.338 -0.069 1.00 91.25 84 ARG A C 1
ATOM 605 O O . ARG A 1 84 ? -6.569 -6.973 0.790 1.00 91.25 84 ARG A O 1
ATOM 612 N N . VAL A 1 85 ? -5.614 -5.062 0.105 1.00 92.94 85 VAL A N 1
ATOM 613 C CA . VAL A 1 85 ? -5.968 -4.297 1.312 1.00 92.94 85 VAL A CA 1
ATOM 614 C C . VAL A 1 85 ? -7.489 -4.168 1.442 1.00 92.94 85 VAL A C 1
ATOM 616 O O . VAL A 1 85 ? -8.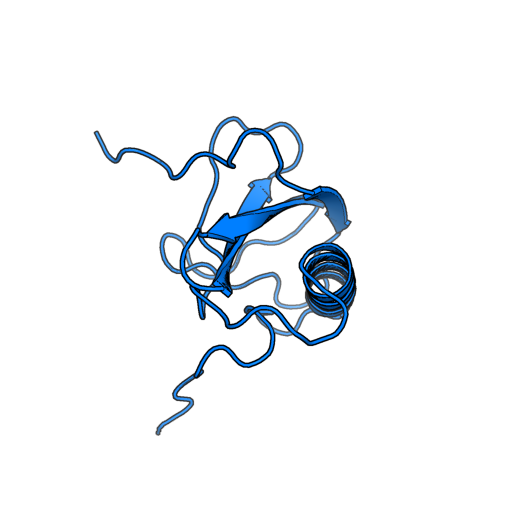013 -4.317 2.547 1.00 92.94 85 VAL A O 1
ATOM 619 N N . ARG A 1 86 ? -8.220 -3.975 0.332 1.00 92.88 86 ARG A N 1
ATOM 620 C CA . ARG A 1 86 ? -9.700 -3.966 0.313 1.00 92.88 86 ARG A CA 1
ATOM 621 C C . ARG A 1 86 ? -10.293 -5.320 0.678 1.00 92.88 86 ARG A C 1
ATOM 623 O O . ARG A 1 86 ? -11.275 -5.367 1.416 1.00 92.88 86 ARG A O 1
ATOM 630 N N . ALA A 1 87 ? -9.709 -6.407 0.179 1.00 90.50 87 ALA A N 1
ATOM 631 C CA . ALA A 1 87 ? -10.139 -7.763 0.501 1.00 90.50 87 ALA A CA 1
ATOM 632 C C . ALA A 1 87 ? -9.924 -8.093 1.993 1.00 90.50 87 ALA A C 1
ATOM 634 O O . ALA A 1 87 ? -10.775 -8.738 2.610 1.00 90.50 87 ALA A O 1
ATOM 635 N N . GLY A 1 88 ? -8.834 -7.595 2.588 1.00 86.25 88 GLY A N 1
ATOM 636 C CA . GLY A 1 88 ? -8.483 -7.791 3.996 1.00 86.25 88 GLY A CA 1
ATOM 637 C C . GLY A 1 88 ? -7.704 -9.088 4.258 1.00 86.25 88 GLY A C 1
ATOM 638 O O . GLY A 1 88 ? -6.985 -9.591 3.398 1.00 86.25 88 GLY A O 1
ATOM 639 N N . GLY A 1 89 ? -7.831 -9.629 5.471 1.00 79.81 89 GLY A N 1
ATOM 640 C CA . GLY A 1 89 ? -7.196 -10.872 5.918 1.00 79.81 89 GLY A CA 1
ATOM 641 C C . GLY A 1 89 ? -5.784 -10.713 6.489 1.00 79.81 89 GLY A C 1
ATOM 642 O O . GLY A 1 89 ? -5.030 -11.682 6.478 1.00 79.81 89 GLY A O 1
ATOM 643 N N . GLY A 1 90 ? -5.404 -9.521 6.961 1.00 72.31 90 GLY A N 1
ATOM 644 C CA . GLY A 1 90 ? -4.021 -9.227 7.351 1.00 72.31 90 GLY A CA 1
ATOM 645 C C . GLY A 1 90 ? -3.141 -9.019 6.119 1.00 72.31 90 GLY A C 1
ATOM 646 O O . GLY A 1 90 ? -2.070 -9.610 5.994 1.00 72.31 90 GLY A O 1
ATOM 647 N N . ALA A 1 91 ? -3.638 -8.237 5.160 1.00 75.81 91 ALA A N 1
ATOM 648 C CA . ALA A 1 91 ? -3.013 -8.051 3.860 1.00 75.81 91 ALA A CA 1
ATOM 649 C C . ALA A 1 91 ? -1.593 -7.472 3.991 1.00 75.81 91 ALA A C 1
ATOM 651 O O . ALA A 1 91 ? -1.431 -6.332 4.415 1.00 75.81 91 ALA A O 1
ATOM 652 N N . GLY A 1 92 ? -0.584 -8.263 3.615 1.00 74.19 92 GLY A N 1
ATOM 653 C CA . GLY A 1 92 ? 0.766 -7.803 3.264 1.00 74.19 92 GLY A CA 1
ATOM 654 C C . GLY A 1 92 ? 0.935 -7.638 1.748 1.00 74.19 92 GLY A C 1
ATOM 655 O O . GLY A 1 92 ? -0.024 -7.803 0.995 1.00 74.19 92 GLY A O 1
ATOM 656 N N . VAL A 1 93 ? 2.150 -7.365 1.284 1.00 73.81 93 VAL A N 1
ATOM 657 C CA . VAL A 1 93 ? 2.458 -7.096 -0.134 1.00 73.81 93 VAL A CA 1
ATOM 658 C C . VAL A 1 93 ? 2.431 -8.388 -0.979 1.00 73.81 93 VAL A C 1
ATOM 660 O O . VAL A 1 93 ? 2.813 -9.449 -0.471 1.00 73.81 93 VAL A O 1
ATOM 663 N N . PRO A 1 94 ? 2.009 -8.358 -2.264 1.00 71.44 94 PRO A N 1
ATOM 664 C CA . PRO A 1 94 ? 2.002 -9.542 -3.126 1.00 71.44 94 PRO A CA 1
ATOM 665 C C . PRO A 1 94 ? 3.397 -10.162 -3.271 1.00 71.44 94 PRO A C 1
ATOM 667 O O . PRO A 1 94 ? 4.358 -9.478 -3.615 1.00 71.44 94 PRO A O 1
ATOM 670 N N . GLY A 1 95 ? 3.518 -11.469 -3.025 1.00 61.66 95 GLY A N 1
ATOM 671 C CA . GLY A 1 95 ? 4.783 -12.195 -3.194 1.00 61.66 95 GLY A CA 1
ATOM 672 C C . GLY A 1 95 ? 5.864 -11.877 -2.155 1.00 61.66 95 GLY A C 1
ATOM 673 O O . GLY A 1 95 ? 6.951 -12.447 -2.243 1.00 61.66 95 GLY A O 1
ATOM 674 N N . GLY A 1 96 ? 5.576 -11.029 -1.160 1.00 52.75 96 GLY A N 1
ATOM 675 C CA . GLY A 1 96 ? 6.386 -10.961 0.048 1.00 52.75 96 GLY A CA 1
ATOM 676 C C . GLY A 1 96 ? 6.395 -12.348 0.677 1.00 52.75 96 GLY A C 1
ATOM 677 O O . GLY A 1 96 ? 5.335 -12.953 0.854 1.00 52.75 96 GLY A O 1
ATOM 678 N N . SER A 1 97 ? 7.579 -12.894 0.941 1.00 42.31 97 SER A N 1
ATOM 679 C CA . SER A 1 97 ? 7.739 -14.161 1.645 1.00 42.31 97 SER A CA 1
ATOM 680 C C . SER A 1 97 ? 7.186 -14.003 3.057 1.00 42.31 97 SER A C 1
ATOM 682 O O . SER A 1 97 ? 7.914 -13.729 4.003 1.00 42.31 97 SER A O 1
ATOM 684 N N . GLY A 1 98 ? 5.872 -14.157 3.191 1.00 43.94 98 GLY A N 1
ATOM 685 C CA . GLY A 1 98 ? 5.268 -14.596 4.423 1.00 43.94 98 GLY A CA 1
ATOM 686 C C . GLY A 1 98 ? 5.808 -15.992 4.656 1.00 43.94 98 GLY A C 1
ATOM 687 O O . GLY A 1 98 ? 5.287 -16.958 4.099 1.00 43.94 98 GLY A O 1
ATOM 688 N N . GLU A 1 99 ? 6.861 -16.108 5.460 1.00 38.50 99 GLU A N 1
ATOM 689 C CA . GLU A 1 99 ? 7.020 -17.316 6.253 1.00 38.50 99 GLU A CA 1
ATOM 690 C C . GLU A 1 99 ? 5.812 -17.397 7.190 1.00 38.50 99 GLU A C 1
ATOM 692 O O . GLU A 1 99 ? 5.832 -16.991 8.345 1.00 38.50 99 GLU A O 1
ATOM 697 N N . ALA A 1 100 ? 4.719 -17.928 6.650 1.00 46.34 100 ALA A N 1
ATOM 698 C CA . ALA A 1 100 ? 3.834 -18.777 7.407 1.00 46.34 100 ALA A CA 1
ATOM 699 C C . ALA A 1 100 ? 4.586 -20.104 7.633 1.00 46.34 100 ALA A C 1
ATOM 701 O O . ALA A 1 100 ? 4.444 -21.040 6.855 1.00 46.34 100 ALA A O 1
ATOM 702 N N . SER A 1 101 ? 5.426 -20.155 8.665 1.00 36.78 101 SER A N 1
ATOM 703 C CA . SER A 1 101 ? 6.007 -21.380 9.238 1.00 36.78 101 SER A CA 1
ATOM 704 C C . SER A 1 101 ? 5.919 -21.203 10.756 1.00 36.78 101 SER A C 1
ATOM 706 O O . SER A 1 101 ? 6.585 -20.326 11.293 1.00 36.78 101 SER A O 1
ATOM 708 N N . ALA A 1 102 ? 4.907 -21.759 11.425 1.00 35.59 102 ALA A N 1
ATOM 709 C CA . ALA A 1 102 ? 4.764 -23.152 11.883 1.00 35.59 102 ALA A CA 1
ATOM 710 C C . ALA A 1 102 ? 5.061 -23.245 13.388 1.00 35.59 102 ALA A C 1
ATOM 712 O O . ALA A 1 102 ? 6.111 -22.723 13.819 1.00 35.59 102 ALA A O 1
#

Radius of gyration: 12.49 Å; chains: 1; bounding box: 29×35×33 Å

Secondary structure (DSSP, 8-state):
--------TT-EEEEEE--TT-EEETTTEEE-SEEEEEEEE-TTSEEEEEEEETT-S-EEEBTT-SEEPPTTHHHHHHHHHHHHHHH-SSB--TT-------

pLDDT: mean 86.63, std 14.81, range [35.59, 98.0]

Sequence (102 aa):
MTDSPTPGPDAHLDDVRAGAGGAMTDEVGVITGDLTVATYALMDGRAVVLVQYKDADEWYTLTGNPVPVPPGGVAHLHADVLDRVRAGGGAGVPGGSGEASA

Foldseek 3Di:
DDPFDDADPPWDKDKAAFDPQAFQFPPPGHDGGIKIWTWDDDPVQWIWIWIDHPPDPGITTGALPGGHADPVGRVVQRVVQRVQRNNHPRDGGPPRPPPPDD